Protein AF-L8EP90-F1 (afdb_monomer)

Organism: Streptomyces rimosus subsp. rimosus (strain ATCC 10970 / DSM 40260 / JCM 4667 / NRRL 2234) (NCBI:txid1265868)

Mean predicted aligned error: 12.78 Å

Secondary structure (DSSP, 8-state):
--HHHHHHHHHHHHHHHHHHHH--SS--HHHHHHHHHHHHHHHHHHHHHHT---TT--SS-TTSPBPTTTT-SSSPPPTT--SB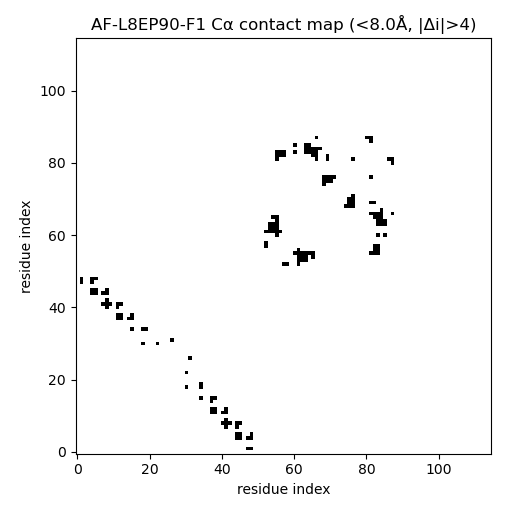HHHHHHHHHHHS---------TTTTSGGG--

Structure (mmCIF, N/CA/C/O backbone):
data_AF-L8EP90-F1
#
_entry.id   AF-L8EP90-F1
#
loop_
_atom_site.group_PDB
_atom_site.id
_atom_site.type_symbol
_atom_site.label_atom_id
_atom_site.label_alt_id
_atom_site.label_comp_id
_atom_site.label_asym_id
_atom_site.label_entity_id
_atom_site.label_seq_id
_atom_site.pdbx_PDB_ins_code
_atom_site.Cartn_x
_atom_site.Cartn_y
_atom_site.Cartn_z
_atom_site.occupancy
_atom_site.B_iso_or_equiv
_atom_site.auth_seq_id
_atom_site.auth_comp_id
_atom_site.auth_asym_id
_atom_site.auth_atom_id
_atom_site.pdbx_PDB_model_num
ATOM 1 N N . MET A 1 1 ? -7.496 3.188 -11.439 1.00 57.88 1 MET A N 1
ATOM 2 C CA . MET A 1 1 ? -7.991 2.804 -10.100 1.00 57.88 1 MET A CA 1
ATOM 3 C C . MET A 1 1 ? -6.921 3.215 -9.112 1.00 57.88 1 MET A C 1
ATOM 5 O O . MET A 1 1 ? -5.807 2.758 -9.264 1.00 57.88 1 MET A O 1
ATOM 9 N N . GLY A 1 2 ? -7.172 4.205 -8.267 1.00 69.81 2 GLY A N 1
ATOM 10 C CA . GLY A 1 2 ? -6.141 4.749 -7.375 1.00 69.81 2 GLY A CA 1
ATOM 11 C C . GLY A 1 2 ? -6.660 5.966 -6.625 1.00 69.81 2 GLY A C 1
ATOM 12 O O . GLY A 1 2 ? -6.492 6.082 -5.421 1.00 69.81 2 GLY A O 1
ATOM 13 N N . TYR A 1 3 ? -7.409 6.829 -7.313 1.00 76.12 3 TYR A N 1
ATOM 14 C CA . TYR A 1 3 ? -8.090 7.953 -6.670 1.00 76.12 3 TYR A CA 1
ATOM 15 C C . TYR A 1 3 ? -9.328 7.516 -5.865 1.00 76.12 3 TYR A C 1
ATOM 17 O O . TYR A 1 3 ? -9.610 8.082 -4.813 1.00 76.12 3 TYR A O 1
ATOM 25 N N . ALA A 1 4 ? -10.043 6.488 -6.338 1.00 83.75 4 ALA A N 1
ATOM 26 C CA . ALA A 1 4 ? -11.134 5.862 -5.591 1.00 83.75 4 ALA A CA 1
ATOM 27 C C . ALA A 1 4 ? -10.606 5.143 -4.338 1.00 83.75 4 ALA A C 1
ATOM 29 O O . ALA A 1 4 ? -11.087 5.419 -3.246 1.00 83.75 4 ALA A O 1
ATOM 30 N N . ASP A 1 5 ? -9.552 4.334 -4.488 1.00 86.19 5 ASP A N 1
ATOM 31 C CA . ASP A 1 5 ? -8.920 3.593 -3.389 1.00 86.19 5 ASP A CA 1
ATOM 32 C C . ASP A 1 5 ? -8.307 4.533 -2.333 1.00 86.19 5 ASP A C 1
ATOM 34 O O . ASP A 1 5 ? -8.421 4.297 -1.133 1.00 86.19 5 ASP A O 1
ATOM 38 N N . LEU A 1 6 ? -7.717 5.658 -2.762 1.00 91.19 6 LEU A N 1
ATOM 39 C CA . LEU A 1 6 ? -7.205 6.693 -1.859 1.00 91.19 6 LEU A CA 1
ATOM 40 C C . LEU A 1 6 ? -8.330 7.364 -1.060 1.00 91.19 6 LEU A C 1
ATOM 42 O O . LEU A 1 6 ? -8.182 7.575 0.142 1.00 91.19 6 LEU A O 1
ATOM 46 N N . ARG A 1 7 ? -9.448 7.709 -1.711 1.00 93.31 7 ARG A N 1
ATOM 47 C CA . ARG A 1 7 ? -10.608 8.282 -1.014 1.00 93.31 7 ARG A CA 1
ATOM 48 C C . ARG A 1 7 ? -11.207 7.290 -0.027 1.00 93.31 7 ARG A C 1
ATOM 50 O O . ARG A 1 7 ? -11.504 7.680 1.095 1.00 93.31 7 ARG A O 1
ATOM 57 N N . GLU A 1 8 ? -11.341 6.028 -0.420 1.00 94.12 8 GLU A N 1
ATOM 58 C CA . GLU A 1 8 ? -11.844 4.976 0.461 1.00 94.12 8 GLU A CA 1
ATOM 59 C C . GLU A 1 8 ? -10.943 4.787 1.689 1.00 94.12 8 GLU A C 1
ATOM 61 O O . GLU A 1 8 ? -11.441 4.761 2.814 1.00 94.12 8 GLU A O 1
ATOM 66 N N . LEU A 1 9 ? -9.619 4.765 1.495 1.00 95.88 9 LEU A N 1
ATOM 67 C CA . LEU A 1 9 ? -8.655 4.729 2.595 1.00 95.88 9 LEU A CA 1
ATOM 68 C C . LEU A 1 9 ? -8.828 5.926 3.540 1.00 95.88 9 LEU A C 1
ATOM 70 O O . LEU A 1 9 ? -8.878 5.748 4.756 1.00 95.88 9 LEU A O 1
ATOM 74 N N . GLN A 1 10 ? -8.929 7.141 2.995 1.00 96.31 10 GLN A N 1
ATOM 75 C CA . GLN A 1 10 ? -9.111 8.355 3.795 1.00 96.31 10 GLN A CA 1
ATOM 76 C C . GLN A 1 10 ? -10.401 8.297 4.618 1.00 96.31 10 GLN A C 1
ATOM 78 O O . GLN A 1 10 ? -10.363 8.548 5.820 1.00 96.31 10 GLN A O 1
ATOM 83 N N . THR A 1 11 ? -11.520 7.911 4.000 1.00 97.75 11 THR A N 1
ATOM 84 C CA . THR A 1 11 ? -12.805 7.766 4.692 1.00 97.75 11 THR A CA 1
ATOM 85 C C . THR A 1 11 ? -12.726 6.734 5.815 1.00 97.75 11 THR A C 1
ATOM 87 O O . THR A 1 11 ? -13.109 7.047 6.941 1.00 97.75 11 THR A O 1
ATOM 90 N N . ALA A 1 12 ? -12.181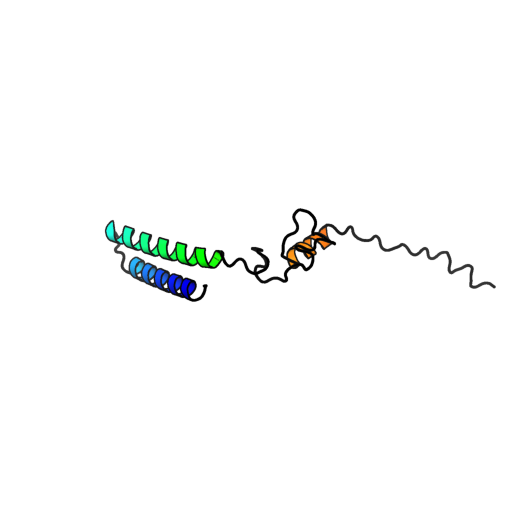 5.543 5.550 1.00 97.06 12 ALA A N 1
ATOM 91 C CA . ALA A 1 12 ? -12.068 4.490 6.558 1.00 97.06 12 ALA A CA 1
ATOM 92 C C . ALA A 1 12 ? -11.196 4.922 7.752 1.00 97.06 12 ALA A C 1
ATOM 94 O O . ALA A 1 12 ? -11.553 4.670 8.902 1.00 97.06 12 ALA A O 1
ATOM 95 N N . LEU A 1 13 ? -10.088 5.629 7.507 1.00 97.88 13 LEU A N 1
ATOM 96 C CA . LEU A 1 13 ? -9.226 6.142 8.577 1.00 97.88 13 LEU A CA 1
ATOM 97 C C . LEU A 1 13 ? -9.908 7.224 9.420 1.00 97.88 13 LEU A C 1
ATOM 99 O O . LEU A 1 13 ? -9.799 7.185 10.646 1.00 97.88 13 LEU A O 1
ATOM 103 N N . THR A 1 14 ? -10.631 8.161 8.796 1.00 98.00 14 THR A N 1
ATOM 104 C CA . THR A 1 14 ? -11.413 9.167 9.533 1.00 98.00 14 THR A CA 1
ATOM 105 C C . THR A 1 14 ? -12.452 8.490 10.423 1.00 98.00 14 THR A C 1
ATOM 107 O O . THR A 1 14 ? -12.487 8.747 11.622 1.00 98.00 14 THR A O 1
ATOM 110 N N . THR A 1 15 ? -13.216 7.539 9.880 1.00 97.44 15 THR A N 1
ATOM 111 C CA . THR A 1 15 ? -14.213 6.791 10.657 1.00 97.44 15 THR A CA 1
ATOM 112 C C . THR A 1 15 ? -13.583 5.998 11.805 1.00 97.44 15 THR A C 1
ATOM 114 O O . THR A 1 15 ? -14.111 6.012 12.915 1.00 97.44 15 THR A O 1
ATOM 117 N N . ALA A 1 16 ? -12.442 5.338 11.585 1.00 97.19 16 ALA A N 1
ATOM 118 C CA . ALA A 1 16 ? -11.734 4.626 12.649 1.00 97.19 16 ALA A CA 1
ATOM 119 C C . ALA A 1 16 ? -11.271 5.577 13.766 1.00 97.19 16 ALA A C 1
ATOM 121 O O . ALA A 1 16 ? -11.395 5.241 14.943 1.00 97.19 16 ALA A O 1
ATOM 122 N N . SER A 1 17 ? -10.774 6.766 13.408 1.00 97.19 17 SER A N 1
ATOM 123 C CA . SER A 1 17 ? -10.339 7.789 14.366 1.00 97.19 17 SER A CA 1
ATOM 124 C C . SER A 1 17 ? -11.497 8.322 15.209 1.00 97.19 17 SER A C 1
ATOM 126 O O . SER A 1 17 ? -11.344 8.493 16.421 1.00 97.19 17 SER A O 1
ATOM 128 N N . ASP A 1 18 ? -12.654 8.555 14.590 1.00 96.12 18 ASP A N 1
ATOM 129 C CA . ASP A 1 18 ? -13.862 9.011 15.281 1.00 96.12 18 ASP A CA 1
ATOM 130 C C . ASP A 1 18 ? -14.357 7.949 16.274 1.00 96.12 18 ASP A C 1
ATOM 132 O O . ASP A 1 18 ? -14.602 8.254 17.443 1.00 96.12 18 ASP A O 1
ATOM 136 N N . ILE A 1 19 ? -14.418 6.680 15.844 1.00 94.62 19 ILE A N 1
ATOM 137 C CA . ILE A 1 19 ? -14.789 5.556 16.716 1.00 94.62 19 ILE A CA 1
ATOM 138 C C . ILE A 1 19 ? -13.811 5.455 17.885 1.00 94.62 19 ILE A C 1
ATOM 140 O O . ILE A 1 19 ? -14.247 5.450 19.034 1.00 94.62 19 ILE A O 1
ATOM 144 N N . ALA A 1 20 ? -12.503 5.426 17.612 1.00 94.56 20 ALA A N 1
ATOM 145 C CA . ALA A 1 20 ? -11.471 5.302 18.638 1.00 94.56 20 ALA A CA 1
ATOM 146 C C . ALA A 1 20 ? -11.550 6.433 19.675 1.00 94.56 20 ALA A C 1
ATOM 148 O O . ALA A 1 20 ? -11.412 6.184 20.870 1.00 94.56 20 ALA A O 1
ATOM 149 N N . SER A 1 21 ? -11.828 7.657 19.222 1.00 93.94 21 SER A N 1
ATOM 150 C CA . SER A 1 21 ? -11.963 8.837 20.083 1.00 93.94 21 SER A CA 1
ATOM 151 C C . SER A 1 21 ? -13.238 8.815 20.933 1.00 93.94 21 SER A C 1
ATOM 153 O O . SER A 1 21 ? -13.287 9.449 21.984 1.00 93.94 21 SER A O 1
ATOM 155 N N . SER A 1 22 ? -14.266 8.080 20.500 1.00 91.00 22 SER A N 1
ATOM 156 C CA . SER A 1 22 ? -15.516 7.883 21.244 1.00 91.00 22 SER A CA 1
ATOM 157 C C . SER A 1 22 ? -15.473 6.724 22.250 1.00 91.00 22 SER A C 1
ATOM 159 O O . SER A 1 22 ? -16.403 6.573 23.047 1.00 91.00 22 SER A O 1
ATOM 161 N N . LEU A 1 23 ? -14.414 5.900 22.236 1.00 91.94 23 LEU A N 1
ATOM 162 C CA . LEU A 1 23 ? -14.300 4.754 23.136 1.00 91.94 23 LEU A CA 1
ATOM 163 C C . LEU A 1 23 ? -14.178 5.206 24.595 1.00 91.94 23 LEU A C 1
ATOM 165 O O . LEU A 1 23 ? -13.383 6.073 24.954 1.00 91.94 23 LEU A O 1
ATOM 169 N N . GLN A 1 24 ? -14.955 4.559 25.457 1.00 85.12 24 GLN A N 1
ATOM 170 C CA . GLN A 1 24 ? -14.859 4.720 26.905 1.00 85.12 24 GLN A CA 1
ATOM 171 C C . GLN A 1 24 ? -13.738 3.835 27.468 1.00 85.12 24 GLN A C 1
ATOM 173 O O . GLN A 1 24 ? -13.267 2.915 26.802 1.00 85.12 24 GLN A O 1
ATOM 178 N N . ALA A 1 25 ? -13.343 4.061 28.725 1.00 80.88 25 ALA A N 1
ATOM 179 C CA . ALA A 1 25 ? -12.273 3.299 29.385 1.00 80.88 25 ALA A CA 1
ATOM 180 C C . ALA A 1 25 ? -12.509 1.769 29.416 1.00 80.88 25 ALA A C 1
ATOM 182 O O . ALA A 1 25 ? -11.550 1.006 29.512 1.00 80.88 25 ALA A O 1
ATOM 183 N N . ALA A 1 26 ? -13.766 1.323 29.308 1.00 84.50 26 ALA A N 1
ATOM 184 C CA . ALA A 1 26 ? -14.151 -0.072 29.111 1.00 84.50 26 ALA A CA 1
ATOM 185 C C . ALA A 1 26 ? -15.107 -0.175 27.903 1.00 84.50 26 ALA A C 1
ATOM 187 O O . ALA A 1 26 ? -16.323 -0.080 28.082 1.00 84.50 26 ALA A O 1
ATOM 188 N N . PRO A 1 27 ? -14.585 -0.310 26.670 1.00 86.00 27 PRO A N 1
ATOM 189 C CA . PRO A 1 27 ? -15.419 -0.380 25.476 1.00 86.00 27 PRO A CA 1
ATOM 190 C C . PRO A 1 27 ? -16.216 -1.685 25.450 1.00 86.00 27 PRO A C 1
ATOM 192 O O . PRO A 1 27 ? -15.754 -2.729 25.923 1.00 86.00 27 PRO A O 1
ATOM 195 N N . THR A 1 28 ? -17.422 -1.650 24.883 1.00 92.12 28 THR A N 1
ATOM 196 C CA . THR A 1 28 ? -18.187 -2.884 24.704 1.00 92.12 28 THR A CA 1
ATOM 197 C C . THR A 1 28 ? -17.550 -3.739 23.609 1.00 92.12 28 THR A C 1
ATOM 199 O O . THR A 1 28 ? -16.831 -3.245 22.738 1.00 92.12 28 THR A O 1
ATOM 202 N N . ARG A 1 29 ? -17.854 -5.044 23.603 1.00 91.81 29 ARG A N 1
ATOM 203 C CA . ARG A 1 29 ? -17.429 -5.942 22.517 1.00 91.81 29 ARG A CA 1
ATOM 204 C C . ARG A 1 29 ? -17.855 -5.413 21.145 1.00 91.81 29 ARG A C 1
ATOM 206 O O . ARG A 1 29 ? -17.081 -5.474 20.203 1.00 91.81 29 ARG A O 1
ATOM 213 N N . ARG A 1 30 ? -19.065 -4.856 21.062 1.00 92.94 30 ARG A N 1
ATOM 214 C CA . ARG A 1 30 ? -19.610 -4.286 19.831 1.00 92.94 30 ARG A CA 1
ATOM 215 C C . ARG A 1 30 ? -18.783 -3.096 19.340 1.00 92.94 30 ARG A C 1
ATOM 217 O O . ARG A 1 30 ? -18.510 -3.024 18.147 1.00 92.94 30 ARG A O 1
ATOM 224 N N . ASP A 1 31 ? -18.378 -2.202 20.240 1.00 90.44 31 ASP A N 1
ATOM 225 C CA . ASP A 1 31 ? -17.575 -1.026 19.877 1.00 90.44 31 ASP A CA 1
ATOM 226 C C . ASP A 1 31 ? -16.186 -1.445 19.377 1.00 90.44 31 ASP A C 1
ATOM 228 O O . ASP A 1 31 ? -15.687 -0.920 18.381 1.00 90.44 31 ASP A O 1
ATOM 232 N N . ALA A 1 32 ? -15.585 -2.441 20.038 1.00 93.19 32 ALA A N 1
ATOM 233 C CA . ALA A 1 32 ? -14.312 -3.015 19.620 1.00 93.19 32 ALA A CA 1
ATOM 234 C C . ALA A 1 32 ? -14.414 -3.705 18.247 1.00 93.19 32 ALA A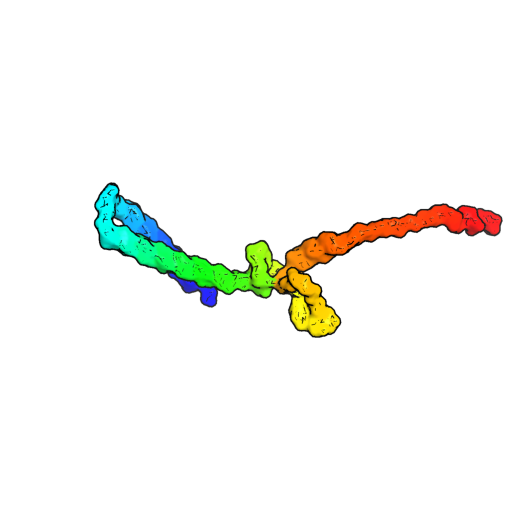 C 1
ATOM 236 O O . ALA A 1 32 ? -13.570 -3.466 17.384 1.00 93.19 32 ALA A O 1
ATOM 237 N N . ASP A 1 33 ? -15.453 -4.514 18.022 1.00 96.12 33 ASP A N 1
ATOM 238 C CA . ASP A 1 33 ? -15.680 -5.205 16.747 1.00 96.12 33 ASP A CA 1
ATOM 239 C C . ASP A 1 33 ? -15.883 -4.196 15.600 1.00 96.12 33 ASP A C 1
ATOM 241 O O . ASP A 1 33 ? -15.267 -4.326 14.542 1.00 96.12 33 ASP A O 1
ATOM 245 N N . GLN A 1 34 ? -16.660 -3.132 15.834 1.00 96.06 34 GLN A N 1
ATOM 246 C CA . GLN A 1 34 ? -16.884 -2.079 14.844 1.00 96.06 34 GLN A CA 1
ATOM 247 C C . GLN A 1 34 ? -15.582 -1.359 14.461 1.00 96.06 34 GLN A C 1
ATOM 249 O O . GLN A 1 34 ? -15.342 -1.110 13.279 1.00 96.06 34 GLN A O 1
ATOM 254 N N . LEU A 1 35 ? -14.722 -1.043 15.434 1.00 96.69 35 LEU A N 1
ATOM 255 C CA . LEU A 1 35 ? -13.413 -0.451 15.151 1.00 96.69 35 LEU A CA 1
ATOM 256 C C . LEU A 1 35 ? -12.540 -1.399 14.316 1.00 96.69 35 LEU A C 1
ATOM 258 O O . LEU A 1 35 ? -11.919 -0.973 13.342 1.00 96.69 35 LEU A O 1
ATOM 262 N N . VAL A 1 36 ? -12.503 -2.684 14.676 1.00 97.31 36 VAL A N 1
ATOM 263 C CA . VAL A 1 36 ? -11.723 -3.698 13.953 1.00 97.31 36 VAL A CA 1
ATOM 264 C C . VAL A 1 36 ? -12.179 -3.820 12.499 1.00 97.31 36 VAL A C 1
ATOM 266 O O . VAL A 1 36 ? -11.336 -3.906 11.606 1.00 97.31 36 VAL A O 1
ATOM 269 N N . ASP A 1 37 ? -13.483 -3.802 12.240 1.00 98.00 37 ASP A N 1
ATOM 270 C CA . ASP A 1 37 ? -14.013 -3.925 10.882 1.00 98.00 37 ASP A CA 1
ATOM 271 C C . ASP A 1 37 ? -13.635 -2.726 10.003 1.00 98.00 37 ASP A C 1
ATOM 273 O O . ASP A 1 37 ? -13.164 -2.911 8.877 1.00 98.00 37 ASP A O 1
ATOM 277 N N . VAL A 1 38 ? -13.725 -1.502 10.532 1.00 97.69 38 VAL A N 1
ATOM 278 C CA . VAL A 1 38 ? -13.298 -0.299 9.798 1.00 97.69 38 VAL A CA 1
ATOM 279 C C . VAL A 1 38 ? -11.785 -0.308 9.550 1.00 97.69 38 VAL A C 1
ATOM 281 O O . VAL A 1 38 ? -11.328 0.036 8.459 1.00 97.69 38 VAL A O 1
ATOM 284 N N . LEU A 1 39 ? -10.985 -0.769 10.516 1.00 98.06 39 LEU A N 1
ATOM 285 C CA . LEU A 1 39 ? -9.537 -0.914 10.335 1.00 98.06 39 LEU A CA 1
ATOM 286 C C . LEU A 1 39 ? -9.184 -1.958 9.265 1.00 98.06 39 LEU A C 1
ATOM 288 O O . LEU A 1 39 ? -8.255 -1.749 8.484 1.00 98.06 39 LEU A O 1
ATOM 292 N N . ARG A 1 40 ? -9.932 -3.064 9.177 1.00 97.81 40 ARG A N 1
ATOM 293 C CA . ARG A 1 40 ? -9.770 -4.057 8.100 1.00 97.81 40 ARG A CA 1
ATOM 294 C C . ARG A 1 40 ? -10.118 -3.477 6.733 1.00 97.81 40 ARG A C 1
ATOM 296 O O . ARG A 1 40 ? -9.420 -3.769 5.758 1.00 97.81 40 ARG A O 1
ATOM 303 N N . GLN A 1 41 ? -11.149 -2.637 6.654 1.00 96.25 41 GLN A N 1
ATOM 304 C CA . GLN A 1 41 ? -11.476 -1.920 5.423 1.00 96.25 41 GLN A CA 1
ATOM 305 C C . GLN A 1 41 ? -10.337 -0.974 5.018 1.00 96.25 41 GLN A C 1
ATOM 307 O O . GLN A 1 41 ? -9.877 -1.031 3.877 1.00 96.25 41 GLN A O 1
ATOM 312 N N . ALA A 1 42 ? -9.811 -0.181 5.958 1.00 96.38 42 ALA A N 1
ATOM 313 C CA . ALA A 1 42 ? -8.669 0.698 5.708 1.00 96.38 42 ALA A CA 1
ATOM 314 C C . ALA A 1 42 ? -7.439 -0.085 5.211 1.00 96.38 42 ALA A C 1
ATOM 316 O O . ALA A 1 42 ? -6.805 0.305 4.231 1.00 96.38 42 ALA A O 1
ATOM 317 N N . LEU A 1 43 ? -7.131 -1.230 5.832 1.00 95.31 43 LEU A N 1
ATOM 318 C CA . LEU A 1 43 ? -6.036 -2.104 5.404 1.00 95.31 43 LEU A CA 1
ATOM 319 C C . LEU A 1 43 ? -6.232 -2.626 3.974 1.00 95.31 43 LEU A C 1
ATOM 321 O O . LEU A 1 43 ? -5.279 -2.670 3.193 1.00 95.31 43 LEU A O 1
ATOM 325 N N . THR A 1 44 ? -7.460 -3.011 3.627 1.00 93.31 44 THR A N 1
ATOM 326 C CA . THR A 1 44 ? -7.797 -3.505 2.287 1.00 93.31 44 THR A CA 1
ATOM 327 C C . THR A 1 44 ? -7.589 -2.408 1.243 1.00 93.31 44 THR A C 1
ATOM 329 O O . THR A 1 44 ? -6.864 -2.624 0.273 1.00 93.31 44 THR A O 1
ATOM 332 N N . ALA A 1 45 ? -8.119 -1.204 1.486 1.00 91.19 45 ALA A N 1
ATOM 333 C CA . ALA A 1 45 ? -7.944 -0.056 0.595 1.00 91.19 45 ALA A CA 1
ATOM 334 C C . ALA A 1 45 ? -6.461 0.332 0.432 1.00 91.19 45 ALA A C 1
ATOM 336 O O . ALA A 1 45 ? -5.987 0.541 -0.684 1.00 91.19 45 ALA A O 1
ATOM 337 N N . ALA A 1 46 ? -5.688 0.349 1.525 1.00 89.94 46 ALA A N 1
ATOM 338 C CA . ALA A 1 46 ? -4.248 0.610 1.477 1.00 89.94 46 ALA A CA 1
ATOM 339 C C . ALA A 1 46 ? -3.476 -0.457 0.680 1.00 89.94 46 ALA A C 1
ATOM 341 O O . ALA A 1 46 ? -2.543 -0.135 -0.056 1.00 89.94 46 ALA A O 1
ATOM 342 N N . SER A 1 47 ? -3.873 -1.726 0.787 1.00 85.38 47 SER A N 1
ATOM 343 C CA . SER A 1 47 ? -3.241 -2.826 0.049 1.00 85.38 47 SER A CA 1
ATOM 344 C C . SER A 1 47 ? -3.490 -2.716 -1.457 1.00 85.38 47 SER A C 1
ATOM 346 O O . SER A 1 47 ? -2.578 -2.968 -2.247 1.00 85.38 47 SER A O 1
ATOM 348 N N . SER A 1 48 ? -4.674 -2.253 -1.867 1.00 84.44 48 SER A N 1
ATOM 349 C CA . SER A 1 48 ? -4.975 -1.960 -3.272 1.00 84.44 48 SER A CA 1
ATOM 350 C C . SER A 1 48 ? -4.056 -0.877 -3.846 1.00 84.44 48 SER A C 1
ATOM 352 O O . SER A 1 48 ? -3.640 -0.986 -4.998 1.00 84.44 48 SER A O 1
ATOM 354 N N . LEU A 1 49 ? -3.625 0.104 -3.042 1.00 81.06 49 LEU A N 1
ATOM 355 C CA . LEU A 1 49 ? -2.629 1.100 -3.470 1.00 81.06 49 LEU A CA 1
ATOM 356 C C . LEU A 1 49 ? -1.245 0.480 -3.732 1.00 81.06 49 LEU A C 1
ATOM 358 O O . LEU A 1 49 ? -0.525 0.950 -4.608 1.00 81.06 49 LEU A O 1
ATOM 362 N N . SER A 1 50 ? -0.879 -0.586 -3.013 1.00 66.81 50 SER A N 1
ATOM 363 C CA . SER A 1 50 ? 0.406 -1.293 -3.160 1.00 66.81 50 SER A CA 1
ATOM 364 C C . SER A 1 50 ? 0.493 -2.125 -4.446 1.00 66.81 50 SER A C 1
ATOM 366 O O . SER A 1 50 ? 1.580 -2.340 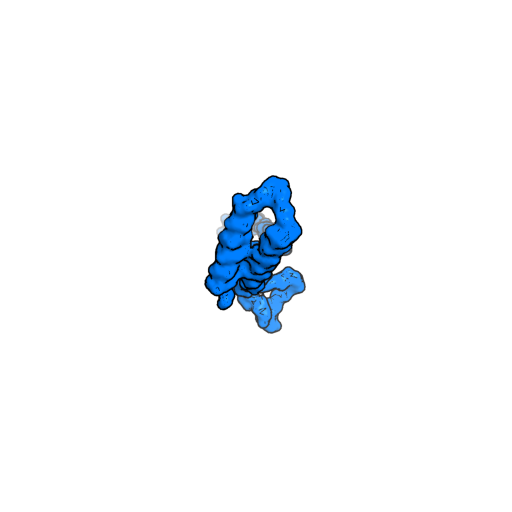-4.981 1.00 66.81 50 SER A O 1
ATOM 368 N N . THR A 1 51 ? -0.651 -2.544 -5.005 1.00 62.03 51 THR A N 1
ATOM 369 C CA . THR A 1 51 ? -0.680 -3.225 -6.316 1.00 62.03 51 THR A CA 1
ATOM 370 C C . THR A 1 51 ? -0.250 -2.318 -7.472 1.00 62.03 51 THR A C 1
ATOM 372 O O . THR A 1 51 ? 0.093 -2.806 -8.547 1.00 62.03 51 THR A O 1
ATOM 375 N N . LEU A 1 52 ? -0.159 -1.006 -7.235 1.00 61.09 52 LEU A N 1
ATOM 376 C CA . LEU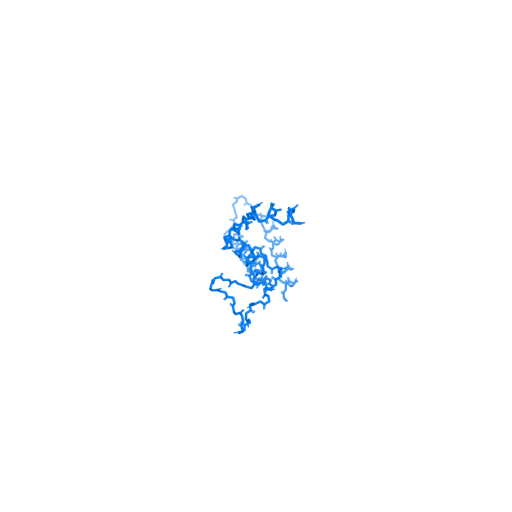 A 1 52 ? 0.508 -0.057 -8.117 1.00 61.09 52 LEU A CA 1
ATOM 377 C C . LEU A 1 52 ? 2.027 -0.116 -7.902 1.00 61.09 52 LEU A C 1
ATOM 379 O O . LEU A 1 52 ? 2.674 0.895 -7.625 1.00 61.09 52 LEU A O 1
ATOM 383 N N . THR A 1 53 ? 2.639 -1.294 -8.047 1.00 67.31 53 THR A N 1
ATOM 384 C CA . THR A 1 53 ? 4.071 -1.313 -8.346 1.00 67.31 53 THR A CA 1
ATOM 385 C C . THR A 1 53 ? 4.210 -0.576 -9.670 1.00 67.31 53 THR A C 1
ATOM 387 O O . THR A 1 53 ? 3.630 -1.013 -10.665 1.00 67.31 53 THR A O 1
ATOM 390 N N . GLY A 1 54 ? 4.873 0.582 -9.667 1.00 75.25 54 GLY A N 1
ATOM 391 C CA . GLY A 1 54 ? 5.004 1.407 -10.866 1.00 75.25 54 GLY A CA 1
ATOM 392 C C . GLY A 1 54 ? 5.646 0.631 -12.031 1.00 75.25 54 GLY A C 1
ATOM 393 O O . GLY A 1 54 ? 5.982 -0.545 -11.890 1.00 75.25 54 GLY A O 1
ATOM 394 N N . PRO A 1 55 ? 5.836 1.246 -13.205 1.00 83.31 55 PRO A N 1
ATOM 395 C CA . PRO A 1 55 ? 6.186 0.541 -14.447 1.00 83.31 55 PRO A CA 1
ATOM 396 C C . PRO A 1 55 ? 7.397 -0.412 -14.350 1.00 83.31 55 PRO A C 1
ATOM 398 O O . PRO A 1 55 ? 7.497 -1.369 -15.119 1.00 83.31 55 PRO A O 1
ATOM 401 N N . THR A 1 56 ? 8.300 -0.199 -13.389 1.00 89.44 56 THR A N 1
ATOM 402 C CA . THR A 1 56 ? 9.472 -1.053 -13.148 1.00 89.44 56 THR A CA 1
ATOM 403 C C . THR A 1 56 ? 9.220 -2.267 -12.247 1.00 89.44 56 THR A C 1
ATOM 405 O O . THR A 1 56 ? 10.089 -3.131 -12.146 1.00 89.44 56 THR A O 1
ATOM 408 N N . GLY A 1 57 ? 8.105 -2.337 -11.518 1.00 85.56 57 GLY A N 1
ATOM 409 C CA . GLY A 1 57 ? 7.879 -3.377 -10.508 1.00 85.56 57 GLY A CA 1
ATOM 410 C C . GLY A 1 57 ? 8.824 -3.312 -9.294 1.00 85.56 57 GLY A C 1
ATOM 411 O O . GLY A 1 57 ? 8.836 -4.229 -8.479 1.00 85.56 57 GLY A O 1
ATOM 412 N N . CYS A 1 58 ? 9.663 -2.275 -9.175 1.00 88.31 58 CYS A N 1
ATOM 413 C CA . CYS A 1 58 ? 10.691 -2.181 -8.139 1.00 88.31 58 CYS A CA 1
ATOM 414 C C . CYS A 1 58 ? 10.156 -1.507 -6.871 1.00 88.31 58 CYS A C 1
ATOM 416 O O . CYS A 1 58 ? 9.628 -0.402 -6.939 1.00 88.31 58 CYS A O 1
ATOM 418 N N . ALA A 1 59 ? 10.386 -2.112 -5.702 1.00 84.62 59 ALA A N 1
ATOM 419 C CA . ALA A 1 59 ? 10.014 -1.517 -4.414 1.00 84.62 59 ALA A CA 1
ATOM 420 C C . ALA A 1 59 ? 10.814 -0.242 -4.073 1.00 84.62 59 ALA A C 1
ATOM 422 O O . ALA A 1 59 ? 10.318 0.629 -3.369 1.00 84.62 59 ALA A O 1
ATOM 423 N N . ILE A 1 60 ? 12.049 -0.126 -4.576 1.00 88.38 60 ILE A N 1
ATOM 424 C CA . ILE A 1 60 ? 12.934 1.023 -4.315 1.00 88.38 60 ILE A CA 1
ATOM 425 C C . ILE A 1 60 ? 12.667 2.156 -5.316 1.00 88.38 60 ILE A C 1
ATOM 427 O O . ILE A 1 60 ? 12.661 3.326 -4.948 1.00 88.38 60 ILE A O 1
ATOM 431 N N . HIS A 1 61 ? 12.435 1.811 -6.586 1.00 90.19 61 HIS A N 1
ATOM 432 C CA . HIS A 1 61 ? 12.244 2.772 -7.675 1.00 90.19 61 HIS A CA 1
ATOM 433 C C . HIS A 1 61 ? 10.991 2.443 -8.499 1.00 90.19 61 HIS A C 1
ATOM 435 O O . HIS A 1 61 ? 11.112 2.120 -9.687 1.00 90.19 61 HIS A O 1
ATOM 441 N N . PRO A 1 62 ? 9.784 2.521 -7.912 1.00 85.81 62 PRO A N 1
ATOM 442 C CA . PRO A 1 62 ? 8.552 2.110 -8.588 1.00 85.81 62 PRO A CA 1
ATOM 443 C C . PRO A 1 62 ? 8.329 2.875 -9.899 1.00 85.81 62 PRO A C 1
ATOM 445 O O . PRO A 1 62 ? 7.975 2.279 -10.910 1.00 85.81 62 PRO A O 1
ATOM 448 N N . ASN A 1 63 ? 8.654 4.170 -9.915 1.00 88.00 63 ASN A N 1
ATOM 449 C CA . ASN A 1 63 ? 8.550 5.044 -11.090 1.00 88.00 63 ASN A CA 1
ATOM 450 C C . ASN A 1 63 ? 9.906 5.318 -11.767 1.00 88.00 63 ASN A C 1
ATOM 452 O O . ASN A 1 63 ? 10.071 6.335 -12.433 1.00 88.00 63 ASN A O 1
ATOM 456 N N . GLY A 1 64 ? 10.902 4.453 -11.553 1.00 88.50 64 GLY A N 1
ATOM 457 C CA . GLY A 1 64 ? 12.185 4.552 -12.250 1.00 88.50 64 GLY A CA 1
ATOM 458 C C . GLY A 1 64 ? 12.049 4.317 -13.759 1.00 88.50 64 GLY A C 1
ATOM 459 O O . GLY A 1 64 ? 11.017 3.853 -14.242 1.00 88.50 64 GLY A O 1
ATOM 460 N N . ALA A 1 65 ? 13.114 4.594 -14.512 1.00 92.75 65 ALA A N 1
ATOM 461 C CA . ALA A 1 65 ? 13.165 4.211 -15.920 1.00 92.75 65 ALA A CA 1
ATOM 462 C C . ALA A 1 65 ? 13.126 2.678 -16.068 1.00 92.75 65 ALA A C 1
ATOM 464 O O . ALA A 1 65 ? 13.767 1.953 -15.295 1.00 92.75 65 ALA A O 1
ATOM 465 N N . VAL A 1 66 ? 12.370 2.196 -17.058 1.00 93.88 66 VAL A N 1
ATOM 466 C CA . VAL A 1 66 ? 12.374 0.783 -17.457 1.00 93.88 66 VAL A CA 1
ATOM 467 C C . VAL A 1 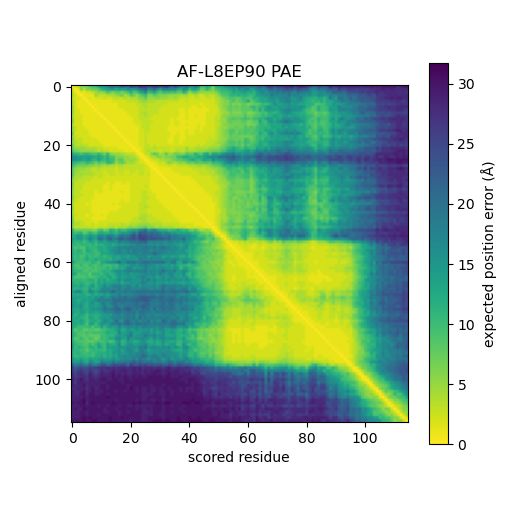66 ? 13.632 0.515 -18.283 1.00 93.88 66 VAL A C 1
ATOM 469 O O . VAL A 1 66 ? 13.984 1.320 -19.141 1.00 93.88 66 VAL A O 1
ATOM 472 N N . ASP A 1 67 ? 14.329 -0.582 -17.996 1.00 93.75 67 ASP A N 1
ATOM 473 C CA . ASP A 1 67 ? 15.524 -0.991 -18.732 1.00 93.75 67 ASP A CA 1
ATOM 474 C C . ASP A 1 67 ? 15.146 -1.395 -20.168 1.00 93.75 67 ASP A C 1
ATOM 476 O O . ASP A 1 67 ? 14.321 -2.299 -20.323 1.00 93.75 67 ASP A O 1
ATOM 480 N N . PRO A 1 68 ? 15.721 -0.759 -21.207 1.00 91.75 68 PRO A N 1
ATOM 481 C CA . PRO A 1 68 ? 15.405 -1.069 -22.600 1.00 91.75 68 PRO A CA 1
ATOM 482 C C . PRO A 1 68 ? 15.680 -2.525 -22.986 1.00 91.75 68 PRO A C 1
ATOM 484 O O . PRO A 1 68 ? 14.993 -3.047 -23.855 1.00 91.75 68 PRO A O 1
ATOM 487 N N . LEU A 1 69 ? 16.640 -3.182 -22.323 1.00 92.12 69 LEU A N 1
ATOM 488 C CA . LEU A 1 69 ? 16.997 -4.581 -22.585 1.00 92.12 69 LEU A CA 1
ATO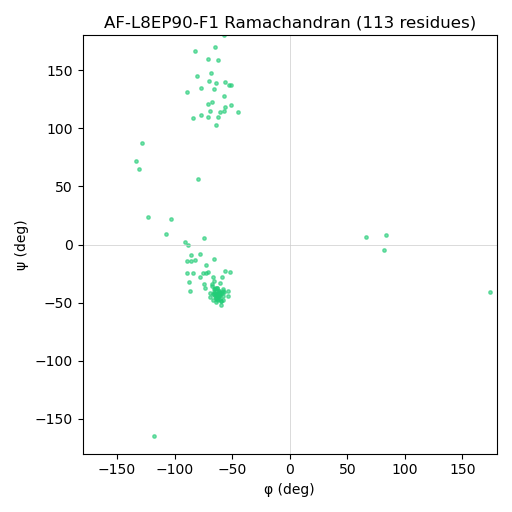M 489 C C . LEU A 1 69 ? 16.003 -5.570 -21.953 1.00 92.12 69 LEU A C 1
ATOM 491 O O . LEU A 1 69 ? 16.080 -6.783 -22.158 1.00 92.12 69 LEU A O 1
ATOM 495 N N . TYR A 1 70 ? 15.065 -5.092 -21.129 1.00 88.38 70 TYR A N 1
ATOM 496 C CA . TYR A 1 70 ? 14.076 -5.968 -20.519 1.00 88.38 70 TYR A CA 1
ATOM 497 C C . TYR A 1 70 ? 13.075 -6.470 -21.564 1.00 88.38 70 TYR A C 1
ATOM 499 O O . TYR A 1 70 ? 12.202 -5.731 -22.014 1.00 88.38 70 TYR A O 1
ATOM 507 N N . GLY A 1 71 ? 13.156 -7.765 -21.876 1.00 84.62 71 GLY A N 1
ATOM 508 C CA . GLY A 1 71 ? 12.316 -8.400 -22.893 1.00 84.62 71 GLY A CA 1
ATOM 509 C C . GLY A 1 71 ? 12.848 -8.244 -24.318 1.00 84.62 71 GLY A C 1
ATOM 510 O O . GLY A 1 71 ? 12.139 -8.623 -25.248 1.00 84.62 71 GLY A O 1
ATOM 511 N N . ASP A 1 72 ? 14.065 -7.719 -24.486 1.00 89.38 72 ASP A N 1
ATOM 512 C CA . ASP A 1 72 ? 14.773 -7.747 -25.764 1.00 89.38 72 ASP A CA 1
ATOM 513 C C . ASP A 1 72 ? 15.219 -9.195 -26.066 1.00 89.38 72 ASP A C 1
ATOM 515 O O . ASP A 1 72 ? 15.911 -9.802 -25.241 1.00 89.38 72 ASP A O 1
ATOM 519 N N . PRO A 1 73 ? 14.784 -9.800 -27.188 1.00 84.00 73 PRO A N 1
ATOM 520 C CA . PRO A 1 73 ? 15.173 -11.159 -27.550 1.00 84.00 73 PRO A CA 1
ATOM 521 C C . PRO A 1 73 ? 16.608 -11.263 -28.087 1.00 84.00 73 PRO A C 1
ATOM 523 O O . PRO A 1 73 ? 17.193 -12.341 -27.999 1.00 84.00 73 PRO A O 1
ATOM 526 N N . GLU A 1 74 ? 17.164 -10.181 -28.636 1.00 89.06 74 GLU A N 1
ATOM 527 C CA . GLU A 1 74 ? 18.499 -10.164 -29.245 1.00 89.06 74 GLU A CA 1
ATOM 528 C C . GLU A 1 74 ? 19.592 -9.867 -28.206 1.00 89.06 74 GLU A C 1
ATOM 530 O O . GLU A 1 74 ? 20.697 -10.401 -28.304 1.00 89.06 74 GLU A O 1
ATOM 535 N N . ASP A 1 75 ? 19.276 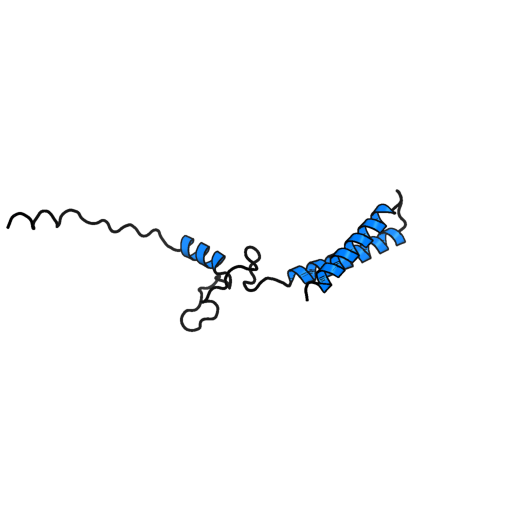-9.070 -27.180 1.00 86.44 75 ASP A N 1
ATOM 536 C CA . ASP A 1 75 ? 20.168 -8.788 -26.045 1.00 86.44 75 ASP A CA 1
ATOM 537 C C . ASP A 1 75 ? 19.427 -8.913 -24.698 1.00 86.44 75 ASP A C 1
ATOM 539 O O . ASP A 1 75 ? 19.111 -7.914 -24.039 1.00 86.44 75 ASP A O 1
ATOM 543 N N . PRO A 1 76 ? 19.088 -10.147 -24.273 1.00 88.62 76 PRO A N 1
ATOM 544 C CA . PRO A 1 76 ? 18.304 -10.357 -23.070 1.00 88.62 76 PRO A CA 1
ATOM 545 C C . PRO A 1 76 ? 19.102 -10.025 -21.811 1.00 88.62 76 PRO A C 1
ATOM 547 O O . PRO A 1 76 ? 20.265 -10.404 -21.638 1.00 88.62 76 PRO A O 1
ATOM 550 N N . LEU A 1 77 ? 18.421 -9.399 -20.852 1.00 89.50 77 LEU A N 1
ATOM 551 C CA . LEU A 1 77 ? 18.996 -9.147 -19.536 1.00 89.50 77 LEU A CA 1
ATOM 552 C C . LEU A 1 77 ? 19.480 -10.443 -18.852 1.00 89.50 77 LEU A C 1
ATOM 554 O O . LEU A 1 77 ? 18.770 -11.456 -18.869 1.00 89.50 77 LEU A O 1
ATOM 558 N N . PRO A 1 78 ? 20.639 -10.414 -18.161 1.00 89.00 78 PRO A N 1
ATOM 559 C CA . PRO A 1 78 ? 21.128 -11.581 -17.441 1.00 89.00 78 PRO A CA 1
ATOM 560 C C . PRO A 1 78 ? 20.174 -12.018 -16.314 1.00 89.00 78 PRO A C 1
ATOM 562 O O . PRO A 1 78 ? 19.427 -11.196 -15.771 1.00 89.00 78 PRO A O 1
ATOM 565 N N . PRO A 1 79 ? 20.249 -13.280 -15.853 1.00 88.25 79 PRO A N 1
ATOM 566 C CA . PRO A 1 79 ? 19.455 -13.743 -14.720 1.00 88.25 79 PRO A CA 1
ATOM 567 C C . PRO A 1 79 ? 19.603 -12.843 -13.481 1.00 88.25 79 PRO A C 1
ATOM 569 O O . PRO A 1 79 ? 20.698 -12.389 -13.128 1.00 88.25 79 PRO A O 1
ATOM 572 N N . GLY A 1 80 ? 18.477 -12.566 -12.819 1.00 87.06 80 GLY A N 1
ATOM 573 C CA . GLY A 1 80 ? 18.408 -11.699 -11.637 1.00 87.06 80 GLY A CA 1
ATOM 574 C C . GLY A 1 80 ? 18.365 -10.193 -11.929 1.00 87.06 80 GLY A C 1
ATOM 575 O O . GLY A 1 80 ? 18.198 -9.413 -10.994 1.00 87.06 80 GLY A O 1
ATOM 576 N N . TYR A 1 81 ? 18.487 -9.766 -13.191 1.00 91.88 81 TYR A N 1
ATOM 577 C CA . TYR A 1 81 ? 18.144 -8.403 -13.601 1.00 91.88 81 TYR A CA 1
ATOM 578 C C . TYR A 1 81 ? 16.625 -8.277 -13.802 1.00 91.88 81 TYR A C 1
ATOM 580 O O . TYR A 1 81 ? 15.952 -9.219 -14.218 1.00 91.88 81 TYR A O 1
ATOM 588 N N . GLY A 1 82 ? 16.075 -7.111 -13.464 1.00 91.50 82 GLY A N 1
ATOM 589 C CA . GLY A 1 82 ? 14.638 -6.835 -13.546 1.00 91.50 82 GLY A CA 1
ATOM 590 C C . GLY A 1 82 ? 14.323 -5.711 -14.528 1.00 91.50 82 GLY A C 1
ATOM 591 O O . GLY A 1 82 ? 15.174 -5.291 -15.302 1.00 91.50 82 GLY A O 1
ATOM 592 N N . LYS A 1 83 ? 13.107 -5.165 -14.464 1.00 94.19 83 LYS A N 1
ATOM 593 C CA . LYS A 1 83 ? 12.701 -4.027 -15.310 1.00 94.19 83 LYS A CA 1
ATOM 594 C C . LYS A 1 83 ? 13.345 -2.700 -14.904 1.00 94.19 83 LYS A C 1
ATOM 596 O O . LYS A 1 83 ? 13.289 -1.752 -15.668 1.00 94.19 83 LYS A O 1
ATOM 601 N N . CYS A 1 84 ? 13.884 -2.569 -13.694 1.00 95.62 84 CYS A N 1
ATOM 602 C CA . CYS A 1 84 ? 14.344 -1.281 -13.175 1.00 95.62 84 CYS A CA 1
ATOM 603 C C . CYS A 1 84 ? 15.763 -0.938 -13.648 1.00 95.62 84 CYS A C 1
ATOM 605 O O . CYS A 1 84 ? 16.731 -1.496 -13.128 1.00 95.62 84 CYS A O 1
ATOM 607 N N . LEU A 1 85 ? 15.888 0.051 -14.540 1.00 95.44 85 LEU A N 1
ATOM 608 C CA . LEU A 1 85 ? 17.177 0.496 -15.078 1.00 95.44 85 LEU A CA 1
ATOM 609 C C . LEU A 1 85 ? 18.149 0.943 -13.974 1.00 95.44 85 LEU A C 1
ATOM 611 O O . LEU A 1 85 ? 19.317 0.586 -14.003 1.00 95.44 85 LEU A O 1
ATOM 615 N N . LEU A 1 86 ? 17.669 1.655 -12.950 1.00 95.06 86 LEU A N 1
ATOM 616 C CA . LEU A 1 86 ? 18.505 2.160 -11.848 1.00 95.06 86 LEU A CA 1
ATOM 617 C C . LEU A 1 86 ? 19.133 1.030 -11.015 1.00 95.06 86 LEU A C 1
ATOM 619 O O . LEU A 1 86 ? 20.307 1.089 -10.644 1.00 95.06 86 LEU A O 1
ATOM 623 N N . CYS A 1 87 ? 18.352 -0.008 -10.707 1.00 95.31 87 CYS A N 1
ATOM 624 C CA . CYS A 1 87 ? 18.847 -1.180 -9.984 1.00 95.31 87 CYS A CA 1
ATOM 625 C C . CYS A 1 87 ? 19.811 -1.992 -10.851 1.00 95.31 87 CYS A C 1
ATOM 627 O O . CYS A 1 87 ? 20.860 -2.419 -10.366 1.00 95.31 87 CYS A O 1
ATOM 629 N N . ASN A 1 88 ? 19.476 -2.151 -12.130 1.00 95.31 88 ASN A N 1
ATOM 630 C CA . ASN A 1 88 ? 20.311 -2.842 -13.100 1.00 95.31 88 ASN A CA 1
ATOM 631 C C . ASN A 1 88 ? 21.653 -2.119 -13.286 1.00 95.31 88 ASN A C 1
ATOM 633 O O . ASN A 1 88 ? 22.696 -2.749 -13.171 1.00 95.31 88 ASN A O 1
ATOM 637 N N . ASP A 1 89 ? 21.661 -0.797 -13.457 1.00 94.69 89 ASP A N 1
ATOM 638 C CA . ASP A 1 89 ? 22.880 0.011 -13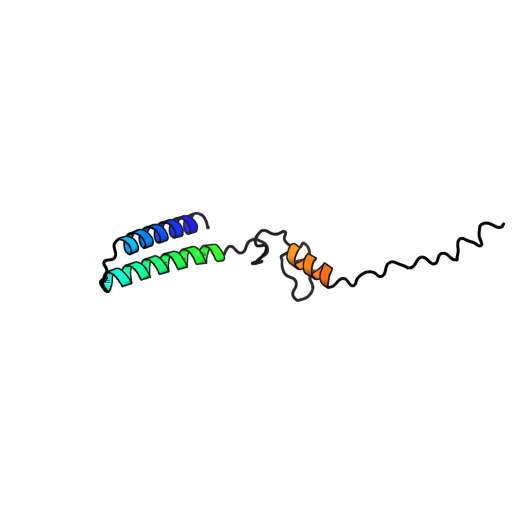.580 1.00 94.69 89 ASP A CA 1
ATOM 639 C C . ASP A 1 89 ? 23.761 -0.067 -12.339 1.00 94.69 89 ASP A C 1
ATOM 641 O O . ASP A 1 89 ? 24.985 -0.160 -12.445 1.00 94.69 89 ASP A O 1
ATOM 645 N N . ARG A 1 90 ? 23.158 -0.065 -11.145 1.00 93.69 90 ARG A N 1
ATOM 646 C CA . ARG A 1 90 ? 23.905 -0.282 -9.902 1.00 93.69 90 ARG A CA 1
ATOM 647 C C . ARG A 1 90 ? 24.612 -1.637 -9.916 1.00 93.69 90 ARG A C 1
ATOM 649 O O . ARG A 1 90 ? 25.768 -1.714 -9.507 1.00 93.69 90 ARG A O 1
ATOM 656 N N . ARG A 1 91 ? 23.935 -2.682 -10.399 1.00 93.00 91 ARG A N 1
ATOM 657 C CA . ARG A 1 91 ? 24.487 -4.036 -10.511 1.00 93.00 91 ARG A CA 1
ATOM 658 C C . ARG A 1 91 ? 25.579 -4.117 -11.581 1.00 93.00 91 ARG A C 1
ATOM 660 O O . ARG A 1 91 ? 26.667 -4.577 -11.264 1.00 93.00 91 ARG A O 1
ATOM 667 N N . ARG A 1 92 ? 25.367 -3.526 -12.766 1.00 91.94 92 ARG A N 1
ATOM 668 C CA . ARG A 1 92 ? 26.384 -3.387 -13.830 1.00 91.94 92 ARG A CA 1
ATOM 669 C C . ARG A 1 92 ? 27.663 -2.736 -13.306 1.00 91.94 92 ARG A C 1
ATOM 671 O O . ARG A 1 92 ? 28.754 -3.211 -13.590 1.00 91.94 92 ARG A O 1
ATOM 678 N N . ARG A 1 93 ? 27.539 -1.665 -12.513 1.00 90.75 93 ARG A N 1
ATOM 679 C CA . ARG A 1 93 ? 28.686 -0.971 -11.902 1.00 90.75 93 ARG A CA 1
ATOM 680 C C . ARG A 1 93 ? 29.408 -1.816 -10.854 1.00 90.75 93 ARG A C 1
ATOM 682 O O . ARG A 1 93 ? 30.616 -1.673 -10.723 1.00 90.75 93 ARG A O 1
ATOM 689 N N . ALA A 1 94 ? 28.685 -2.649 -10.107 1.00 88.38 94 ALA A N 1
ATOM 690 C CA . ALA A 1 94 ? 29.280 -3.565 -9.136 1.00 88.38 94 ALA A CA 1
ATOM 691 C C . ALA A 1 94 ? 29.986 -4.753 -9.817 1.00 88.38 94 ALA A C 1
ATOM 693 O O . ALA A 1 94 ? 31.045 -5.175 -9.361 1.00 88.38 94 ALA A O 1
ATOM 694 N N . ASP A 1 95 ? 29.414 -5.256 -10.915 1.00 83.81 95 ASP A N 1
ATOM 695 C CA . ASP A 1 95 ? 29.944 -6.380 -11.696 1.00 83.81 95 ASP A CA 1
ATOM 696 C C . ASP A 1 95 ? 31.118 -5.953 -12.601 1.00 83.81 95 ASP A C 1
ATOM 698 O O . ASP A 1 95 ? 32.006 -6.754 -12.909 1.00 83.81 95 ASP A O 1
ATOM 702 N N . ALA A 1 96 ? 31.155 -4.684 -13.022 1.00 81.88 96 ALA A N 1
ATOM 703 C CA . ALA A 1 96 ? 32.266 -4.116 -13.771 1.00 81.88 96 ALA A CA 1
ATOM 704 C C . ALA A 1 96 ? 33.530 -4.108 -12.900 1.00 81.88 96 ALA A C 1
ATOM 706 O O . ALA A 1 96 ? 33.714 -3.248 -12.035 1.00 81.88 96 ALA A O 1
ATOM 707 N N . LYS A 1 97 ? 34.438 -5.059 -13.154 1.00 67.56 97 LYS A N 1
ATOM 708 C CA . LYS A 1 97 ? 35.802 -4.997 -12.617 1.00 67.56 97 LYS A CA 1
ATOM 709 C C . LYS A 1 97 ? 36.388 -3.618 -12.949 1.00 67.56 97 LYS A C 1
ATOM 711 O O . LYS A 1 97 ? 36.223 -3.171 -14.089 1.00 67.56 97 LYS A O 1
ATOM 716 N N . PRO A 1 98 ? 37.086 -2.953 -12.010 1.00 62.84 98 PRO A N 1
ATOM 717 C CA . PRO A 1 98 ? 37.819 -1.740 -12.327 1.00 62.84 98 PRO A CA 1
ATOM 718 C C . PRO A 1 98 ? 38.698 -2.032 -13.538 1.00 62.84 98 PRO A C 1
ATOM 720 O O . PRO A 1 98 ? 39.513 -2.957 -13.505 1.00 62.84 98 PRO A O 1
ATOM 723 N N . HIS A 1 99 ? 38.497 -1.289 -14.622 1.00 56.66 99 HIS A N 1
ATOM 724 C CA . HIS A 1 99 ? 39.448 -1.298 -15.715 1.00 56.66 99 HIS A CA 1
ATOM 725 C C . HIS A 1 99 ? 40.781 -0.879 -15.094 1.00 56.66 99 HIS A C 1
ATOM 727 O O . HIS A 1 99 ? 40.905 0.228 -14.569 1.00 56.66 99 HIS A O 1
ATOM 733 N N . GLN A 1 100 ? 41.764 -1.782 -15.078 1.00 57.09 100 GLN A N 1
ATOM 734 C CA . GLN A 1 100 ? 43.137 -1.352 -14.873 1.00 57.09 100 GLN A CA 1
ATOM 735 C C . GLN A 1 100 ? 43.394 -0.320 -15.973 1.00 57.09 100 GLN A C 1
ATOM 737 O O . GLN A 1 100 ? 43.239 -0.663 -17.150 1.00 57.09 100 GLN A O 1
ATOM 742 N N . PRO A 1 101 ? 43.693 0.946 -15.635 1.00 52.16 101 PRO A N 1
ATOM 743 C CA . PRO A 1 101 ? 44.051 1.904 -16.659 1.00 52.16 101 PRO A CA 1
ATOM 744 C C . PRO A 1 101 ? 45.250 1.313 -17.394 1.00 52.16 101 PRO A C 1
ATOM 746 O O . PRO A 1 101 ? 46.205 0.866 -16.753 1.00 52.16 101 PRO A O 1
ATOM 749 N N . TYR A 1 102 ? 45.157 1.245 -18.724 1.00 57.81 102 TYR A N 1
ATOM 750 C CA . TYR A 1 102 ? 46.267 0.843 -19.579 1.00 57.81 102 TYR A CA 1
ATOM 751 C C . TYR A 1 102 ? 47.517 1.583 -19.096 1.00 57.81 102 TYR A C 1
ATOM 753 O O . TYR A 1 102 ? 47.571 2.815 -19.146 1.00 57.81 102 TYR A O 1
ATOM 761 N N . HIS A 1 103 ? 48.494 0.841 -18.571 1.00 56.59 103 HIS A N 1
ATOM 762 C CA . HIS A 1 103 ? 49.813 1.398 -18.337 1.00 56.59 103 HIS A CA 1
ATOM 763 C C . HIS A 1 103 ? 50.334 1.785 -19.721 1.00 56.59 103 HIS A C 1
ATOM 765 O O . HIS A 1 103 ? 50.537 0.951 -20.599 1.00 56.59 103 HIS A O 1
ATOM 771 N N . TRP A 1 104 ? 50.428 3.078 -19.973 1.00 51.03 104 TRP A N 1
ATOM 772 C CA . TRP A 1 104 ? 51.112 3.557 -21.150 1.00 51.03 104 TRP A CA 1
ATOM 773 C C . TRP A 1 104 ? 52.603 3.427 -20.833 1.00 51.03 104 TRP A C 1
ATOM 775 O O . TRP A 1 104 ? 53.119 4.078 -19.920 1.00 51.03 104 TRP A O 1
ATOM 785 N N . ASP A 1 105 ? 53.287 2.513 -21.514 1.00 58.22 105 ASP A N 1
ATOM 786 C CA . ASP A 1 105 ? 54.732 2.401 -21.389 1.00 58.22 105 ASP A CA 1
ATOM 787 C C . ASP A 1 105 ? 55.374 3.636 -22.047 1.00 58.22 105 ASP A C 1
ATOM 789 O O . ASP A 1 105 ? 55.249 3.895 -23.244 1.00 58.22 105 ASP A O 1
ATOM 793 N N . ARG A 1 106 ? 56.028 4.456 -21.221 1.00 56.03 106 ARG A N 1
ATOM 794 C CA . ARG A 1 106 ? 56.657 5.742 -21.571 1.00 56.03 106 ARG A CA 1
ATOM 795 C C . ARG A 1 106 ? 57.970 5.559 -22.352 1.00 56.03 106 ARG A C 1
ATOM 797 O O . ARG A 1 106 ? 58.660 6.542 -22.616 1.00 56.03 106 ARG A O 1
ATOM 804 N N . SER A 1 107 ? 58.316 4.327 -22.721 1.00 55.94 107 SER A N 1
ATOM 805 C CA . SER A 1 107 ? 59.615 3.962 -23.298 1.00 55.94 107 SER A CA 1
ATOM 806 C C . SER A 1 107 ? 59.725 4.181 -24.816 1.00 55.94 107 SER A C 1
ATOM 808 O O . SER A 1 107 ? 60.821 4.426 -25.317 1.00 55.94 107 SER A O 1
ATOM 810 N N . GLU A 1 108 ? 58.622 4.187 -25.575 1.00 52.38 108 GLU A N 1
ATOM 811 C CA . GLU A 1 108 ? 58.691 4.260 -27.052 1.00 52.38 108 GLU A CA 1
ATOM 812 C C . GLU A 1 108 ? 58.873 5.683 -27.627 1.00 52.38 108 GLU A C 1
ATOM 814 O O . GLU A 1 108 ? 59.249 5.850 -28.787 1.00 52.38 108 GLU A O 1
ATOM 819 N N . HIS A 1 109 ? 58.684 6.740 -26.827 1.00 54.91 109 HIS A N 1
ATOM 820 C CA . HIS A 1 109 ? 58.804 8.136 -27.292 1.00 54.91 109 HIS A CA 1
ATOM 821 C C . HIS A 1 109 ? 60.220 8.738 -27.196 1.00 54.91 109 HIS A C 1
ATOM 823 O O . HIS A 1 109 ? 60.414 9.905 -27.567 1.00 54.91 109 HIS A O 1
ATOM 829 N N . ALA A 1 110 ? 61.202 7.977 -26.702 1.00 57.41 110 ALA A N 1
ATOM 830 C CA . ALA A 1 110 ? 62.595 8.418 -26.596 1.00 57.41 110 ALA A CA 1
ATOM 831 C C . ALA A 1 110 ? 63.429 8.111 -27.857 1.00 57.41 110 ALA A C 1
ATOM 833 O O . ALA A 1 110 ? 64.373 8.837 -28.143 1.00 57.41 110 ALA A O 1
ATOM 834 N N . LEU A 1 111 ? 63.054 7.104 -28.658 1.00 56.44 111 LEU A N 1
ATOM 835 C CA . LEU A 1 111 ? 63.846 6.663 -29.820 1.00 56.44 111 LEU A CA 1
ATOM 836 C C . LEU A 1 111 ? 63.509 7.387 -31.138 1.00 56.44 111 LEU A C 1
ATOM 838 O O . LEU A 1 111 ? 64.290 7.339 -32.080 1.00 56.44 111 LEU A O 1
ATOM 842 N N . ARG A 1 112 ? 62.380 8.105 -31.218 1.00 57.03 112 ARG A N 1
ATOM 843 C CA . ARG A 1 112 ? 61.956 8.843 -32.431 1.00 57.03 112 ARG A CA 1
ATOM 844 C C . ARG A 1 112 ? 62.432 10.302 -32.513 1.00 57.03 112 ARG A C 1
ATOM 846 O O . ARG A 1 112 ? 62.072 10.992 -33.457 1.00 57.03 112 ARG A O 1
ATOM 853 N N . ARG A 1 113 ? 63.208 10.791 -31.538 1.00 55.59 113 ARG A N 1
ATOM 854 C CA . ARG A 1 113 ? 63.673 12.194 -31.468 1.00 55.59 113 ARG A CA 1
ATOM 855 C C . ARG A 1 113 ? 65.160 12.399 -31.788 1.00 55.59 113 ARG A C 1
ATOM 857 O O . ARG A 1 113 ? 65.661 13.502 -31.603 1.00 55.59 113 ARG A O 1
ATOM 864 N N . SER A 1 114 ? 65.852 11.365 -32.265 1.00 55.94 114 SER A N 1
ATOM 865 C CA . SER A 1 114 ? 67.293 11.412 -32.568 1.00 55.94 114 SER A CA 1
ATOM 866 C C . SER A 1 114 ? 67.637 11.035 -34.016 1.00 55.94 114 SER A C 1
ATOM 868 O O . SER A 1 114 ? 68.762 10.613 -34.268 1.00 55.94 114 SER A O 1
ATOM 870 N N . ALA A 1 115 ? 66.690 11.177 -34.948 1.00 46.75 115 ALA A N 1
ATOM 871 C CA . ALA A 1 115 ? 66.921 11.041 -36.388 1.00 46.75 115 ALA A CA 1
ATOM 872 C C . ALA A 1 115 ? 66.769 12.398 -37.081 1.00 46.75 115 ALA A C 1
ATOM 874 O O . ALA A 1 115 ? 65.851 13.148 -36.672 1.00 46.75 115 ALA A O 1
#

Radius of gyration: 29.22 Å; Cα contacts (8 Å, |Δi|>4): 88; chains: 1; bounding box: 87×26×66 Å

pLDDT: mean 83.92, std 14.56, range [46.75, 98.06]

Sequence (115 aa):
MGYADLRELQTALTTASDIASSLQAAPTRRDADQLVDVLRQALTAASSLSTLTGPTGCAIHPNGAVDPLYGDPEDPLPPGYGKCLLCNDRRRRADAKPHQPYHWDRSEHALRRSA

Foldseek 3Di:
DAVVLVVQLVVLVVVLVVLVVPADPDRDPVSVVVSVVSVVSNVVSVVVNVVQQAPFVDPVCSPAQFDPQDVPPVRHDDPPDTRHPVVVVVVVVVPDDPPPPPPDDPPPVPVVPPD

Solvent-accessible surface area (backbone atoms only — not comparable to full-atom values): 6877 Å² total; per-residue (Å²): 139,51,71,65,39,51,51,51,23,50,51,27,48,53,53,33,52,55,52,60,71,66,55,55,101,76,62,52,70,67,59,54,51,53,41,51,53,33,48,52,50,24,52,51,27,52,50,60,57,60,72,62,51,29,94,16,65,30,92,90,42,25,83,43,57,61,30,83,40,55,86,32,86,89,58,57,62,60,91,93,58,65,36,26,32,68,63,41,52,54,47,53,60,69,68,49,69,80,74,74,74,78,80,76,76,80,70,72,77,68,74,77,77,80,123

Nearest PDB structures (foldseek):
  8bct-assembly1_C  TM=8.689E-01  e=4.614E-01  synthetic construct
  3txq-assembly1_H  TM=8.776E-01  e=8.531E-01  Biquartavirus 44RR2
  5vr3-assembly1_A  TM=9.394E-01  e=4.704E+00  Homo sapiens
  5szg-assembly1_A  TM=9.035E-01  e=6.618E+00  Homo sapiens